Protein AF-A0A4W4E3A8-F1 (afdb_monomer)

Structure (mmCIF, N/CA/C/O backbone):
data_AF-A0A4W4E3A8-F1
#
_entry.id   AF-A0A4W4E3A8-F1
#
loop_
_atom_site.group_PDB
_atom_site.id
_atom_site.type_symbol
_atom_site.label_atom_id
_atom_site.label_alt_id
_atom_site.label_comp_id
_atom_site.label_asym_id
_atom_site.label_entity_id
_atom_site.label_seq_id
_atom_site.pdbx_PDB_ins_code
_atom_site.Cartn_x
_atom_site.Cartn_y
_atom_site.Cartn_z
_atom_site.occupancy
_atom_site.B_iso_or_equiv
_atom_site.auth_seq_id
_atom_site.auth_comp_id
_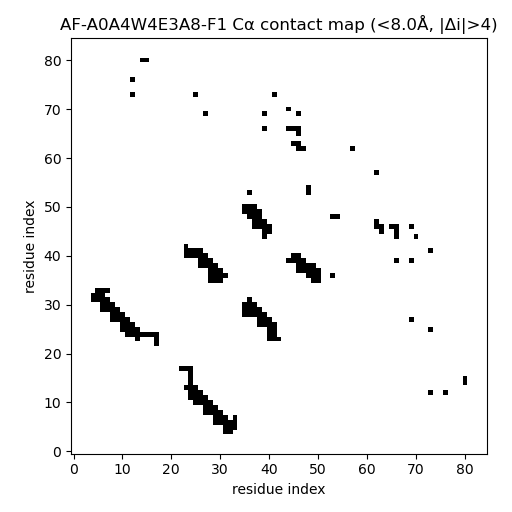atom_site.auth_asym_id
_atom_site.auth_atom_id
_atom_site.pdbx_PDB_model_num
ATOM 1 N N . THR A 1 1 ? 10.057 12.974 -26.708 1.00 67.88 1 THR A N 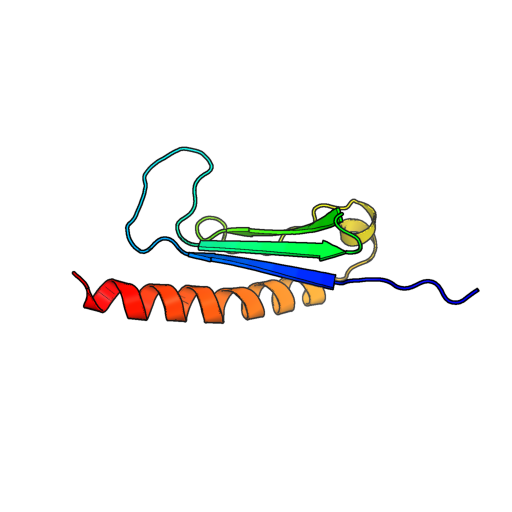1
ATOM 2 C CA . THR A 1 1 ? 8.991 13.479 -25.813 1.00 67.88 1 THR A CA 1
ATOM 3 C C . THR A 1 1 ? 9.267 12.977 -24.412 1.00 67.88 1 THR A C 1
ATOM 5 O O . THR A 1 1 ? 9.648 11.824 -24.271 1.00 67.88 1 THR A O 1
ATOM 8 N N . ALA A 1 2 ? 9.165 13.822 -23.384 1.00 80.81 2 ALA A N 1
ATOM 9 C CA . ALA A 1 2 ? 9.328 13.366 -22.002 1.00 80.81 2 ALA A CA 1
ATOM 10 C C . ALA A 1 2 ? 8.022 12.709 -21.535 1.00 80.81 2 ALA A C 1
ATOM 12 O O . ALA A 1 2 ? 6.971 13.349 -21.574 1.00 80.81 2 ALA A O 1
ATOM 13 N N . HIS A 1 3 ? 8.085 11.443 -21.127 1.00 88.88 3 HIS A N 1
ATOM 14 C CA . HIS A 1 3 ? 6.957 10.751 -20.509 1.00 88.88 3 HIS A CA 1
ATOM 15 C C . HIS A 1 3 ? 6.924 11.091 -19.016 1.00 88.88 3 HIS A C 1
ATOM 17 O O . HIS A 1 3 ? 7.959 11.075 -18.350 1.00 88.88 3 HIS A O 1
ATOM 23 N N . LYS A 1 4 ? 5.745 11.457 -18.509 1.00 94.31 4 LYS A N 1
ATOM 24 C CA . LYS A 1 4 ? 5.513 11.675 -17.079 1.00 94.31 4 LYS A CA 1
ATOM 25 C C . LYS A 1 4 ? 4.919 10.403 -16.493 1.00 94.31 4 LYS A C 1
ATOM 27 O O . LYS A 1 4 ? 4.033 9.821 -17.108 1.00 94.31 4 LYS A O 1
ATOM 32 N N . HIS A 1 5 ? 5.396 10.041 -15.313 1.00 95.19 5 HIS A N 1
ATOM 33 C CA . HIS A 1 5 ? 4.886 8.929 -14.524 1.00 95.19 5 HIS A CA 1
ATOM 34 C C . HIS A 1 5 ? 4.470 9.444 -13.148 1.00 95.19 5 HIS A C 1
ATOM 36 O O . HIS A 1 5 ? 5.057 10.411 -12.645 1.00 95.19 5 HIS A O 1
ATOM 42 N N . SER A 1 6 ? 3.473 8.809 -12.542 1.00 97.06 6 SER A N 1
ATOM 43 C CA . SER A 1 6 ? 2.950 9.168 -11.221 1.00 97.06 6 SER A CA 1
ATOM 44 C C . SER A 1 6 ? 2.881 7.952 -10.310 1.00 97.06 6 SER A C 1
ATOM 46 O O . SER A 1 6 ? 2.419 6.893 -10.722 1.00 97.06 6 SER A O 1
ATOM 48 N N . LEU A 1 7 ? 3.311 8.127 -9.062 1.00 97.25 7 LEU A N 1
ATOM 49 C CA . LEU A 1 7 ? 3.244 7.117 -8.013 1.00 97.25 7 LEU A CA 1
ATOM 50 C C . LEU A 1 7 ? 2.377 7.648 -6.868 1.00 97.25 7 LEU A C 1
ATOM 52 O O . LEU A 1 7 ? 2.696 8.692 -6.296 1.00 97.25 7 LEU A O 1
ATOM 56 N N . TYR A 1 8 ? 1.319 6.920 -6.520 1.00 97.25 8 TYR A N 1
ATOM 57 C CA . TYR A 1 8 ? 0.411 7.254 -5.425 1.00 97.25 8 TYR A CA 1
ATOM 58 C C . TYR A 1 8 ? 0.440 6.186 -4.337 1.00 97.25 8 TYR A C 1
ATOM 60 O O . TYR A 1 8 ? 0.590 4.995 -4.610 1.00 97.25 8 TYR A O 1
ATOM 68 N N . TYR A 1 9 ? 0.231 6.632 -3.100 1.00 96.69 9 TYR A N 1
ATOM 69 C CA . TYR A 1 9 ? -0.027 5.763 -1.961 1.00 96.69 9 TYR A CA 1
ATOM 70 C C . TYR A 1 9 ? -1.328 6.185 -1.297 1.00 96.69 9 TYR A C 1
ATOM 72 O O . TYR A 1 9 ? -1.463 7.328 -0.859 1.00 96.69 9 TYR A O 1
ATOM 80 N N . ILE A 1 10 ? -2.273 5.254 -1.220 1.00 97.00 10 ILE A N 1
ATOM 81 C CA . ILE A 1 10 ? -3.572 5.467 -0.589 1.00 97.00 10 ILE A CA 1
ATOM 82 C C . ILE A 1 10 ? -3.584 4.686 0.716 1.00 97.00 10 ILE A C 1
ATOM 84 O O . ILE A 1 10 ? -3.392 3.471 0.719 1.00 97.00 10 ILE A O 1
ATOM 88 N N . TYR A 1 11 ? -3.812 5.396 1.815 1.00 96.38 11 TYR A N 1
ATOM 89 C CA . TYR A 1 11 ? -3.981 4.819 3.140 1.00 96.38 11 TYR A CA 1
ATOM 90 C C . TYR A 1 11 ? -5.428 5.009 3.575 1.00 96.38 11 TYR A C 1
ATOM 92 O O . TYR A 1 11 ? -5.959 6.118 3.513 1.00 96.38 11 TYR A O 1
ATOM 100 N N . THR A 1 12 ? -6.059 3.932 4.024 1.00 95.62 12 THR A N 1
ATOM 101 C CA . THR A 1 12 ? -7.428 3.956 4.546 1.00 95.62 12 THR A CA 1
ATOM 102 C C . THR A 1 12 ? -7.408 3.385 5.949 1.00 95.62 12 THR A C 1
ATOM 104 O O . THR A 1 12 ? -6.776 2.358 6.179 1.00 95.62 12 THR A O 1
ATOM 107 N N . ALA A 1 13 ? -8.066 4.070 6.879 1.00 94.50 13 ALA A N 1
ATOM 108 C CA . ALA A 1 13 ? -8.123 3.700 8.283 1.00 94.50 13 ALA A CA 1
ATOM 109 C C . ALA A 1 13 ? -9.541 3.950 8.816 1.00 94.50 13 ALA A C 1
ATOM 111 O O . ALA A 1 13 ? -10.079 5.047 8.642 1.00 94.50 13 ALA A O 1
ATOM 112 N N . LEU A 1 14 ? -10.158 2.942 9.424 1.00 92.94 14 LEU A N 1
ATOM 113 C CA . LEU A 1 14 ? -11.522 3.007 9.944 1.00 92.94 14 LEU A CA 1
ATOM 114 C C . LEU A 1 14 ? -11.494 3.361 11.429 1.00 92.94 14 LEU A C 1
ATOM 116 O O . LEU A 1 14 ? -10.855 2.688 12.222 1.00 92.94 14 LEU A O 1
ATOM 120 N N . SER A 1 15 ? -12.232 4.391 11.837 1.00 89.06 15 SER A N 1
ATOM 121 C CA . SER A 1 15 ? -12.285 4.808 13.248 1.00 89.06 15 SER A CA 1
ATOM 122 C C . SER A 1 15 ? -13.009 3.821 14.166 1.00 89.06 15 SER A C 1
ATOM 124 O O . SER A 1 15 ? -12.893 3.924 15.385 1.00 89.06 15 SER A O 1
ATOM 126 N N . LYS A 1 16 ? -13.780 2.892 13.595 1.00 86.25 16 LYS A N 1
ATOM 127 C CA . LYS A 1 16 ? -14.486 1.832 14.312 1.00 86.25 16 LYS A CA 1
ATOM 128 C C . LYS A 1 16 ? -14.321 0.513 13.558 1.00 86.25 16 LYS A C 1
ATOM 130 O O . LYS A 1 16 ? -14.426 0.532 12.327 1.00 86.25 16 LYS A O 1
ATOM 135 N N . PRO A 1 17 ? -14.132 -0.616 14.262 1.00 81.56 17 PRO A N 1
ATOM 136 C CA . PRO A 1 17 ? -14.086 -1.927 13.632 1.00 81.56 17 PRO A CA 1
ATOM 137 C C . PRO A 1 17 ? -15.382 -2.220 12.873 1.00 81.56 17 PRO A C 1
ATOM 139 O O . PRO A 1 17 ? -16.480 -2.019 13.395 1.00 81.56 17 PRO A O 1
ATOM 142 N N . ILE A 1 18 ? -15.256 -2.727 11.647 1.00 87.06 18 ILE A N 1
ATOM 143 C CA . ILE A 1 18 ? -16.379 -3.222 10.846 1.00 87.06 18 ILE A CA 1
ATOM 144 C C . ILE A 1 18 ? -16.089 -4.676 10.494 1.00 87.06 18 ILE A C 1
ATOM 146 O O . ILE A 1 18 ? -15.089 -4.981 9.851 1.00 87.06 18 ILE A O 1
ATOM 150 N N . THR A 1 19 ? -16.979 -5.581 10.891 1.00 84.75 19 THR A N 1
ATOM 151 C CA . THR A 1 19 ? -16.859 -7.019 10.617 1.00 84.75 19 THR A CA 1
ATOM 152 C C . THR A 1 19 ? -17.592 -7.370 9.321 1.00 84.75 19 THR A C 1
ATOM 154 O O . THR A 1 19 ? -18.639 -8.013 9.326 1.00 84.75 19 THR A O 1
ATOM 157 N N . LEU A 1 20 ? -17.057 -6.907 8.188 1.00 90.44 20 LEU A N 1
ATOM 158 C CA . LEU A 1 20 ? -17.547 -7.260 6.853 1.00 90.44 20 LEU A CA 1
ATOM 159 C C . LEU A 1 20 ? -16.437 -7.944 6.043 1.00 90.44 20 LEU A C 1
ATOM 161 O O . LEU A 1 20 ? -15.300 -7.469 6.061 1.00 90.44 20 LEU A O 1
ATOM 165 N N . PRO A 1 21 ? -16.733 -9.037 5.311 1.00 91.06 21 PRO A N 1
ATOM 166 C CA . PRO A 1 21 ? -15.740 -9.700 4.472 1.00 91.06 21 PRO A CA 1
ATOM 167 C C . PRO A 1 21 ? -15.095 -8.732 3.475 1.00 91.06 21 PRO A C 1
ATOM 169 O O . PRO A 1 21 ? -15.788 -8.001 2.771 1.00 91.06 21 PRO A O 1
ATOM 172 N N . GLY A 1 22 ? -13.762 -8.738 3.414 1.00 89.12 22 GLY A N 1
ATOM 173 C CA . GLY A 1 22 ? -12.991 -7.883 2.506 1.00 89.12 22 GLY A CA 1
ATOM 174 C C . GLY A 1 22 ? -12.812 -6.435 2.971 1.00 89.12 22 GLY A C 1
ATOM 175 O O . GLY A 1 22 ? -12.128 -5.675 2.289 1.00 89.12 22 GLY A O 1
ATOM 176 N N . ILE A 1 23 ? -13.370 -6.052 4.124 1.00 93.00 23 ILE A N 1
ATOM 177 C CA . ILE A 1 23 ? -13.109 -4.756 4.754 1.00 93.00 23 ILE A CA 1
ATOM 178 C C . ILE A 1 23 ? -12.112 -4.958 5.889 1.00 93.00 23 ILE A C 1
ATOM 180 O O . ILE A 1 23 ? -12.292 -5.811 6.754 1.00 93.00 23 ILE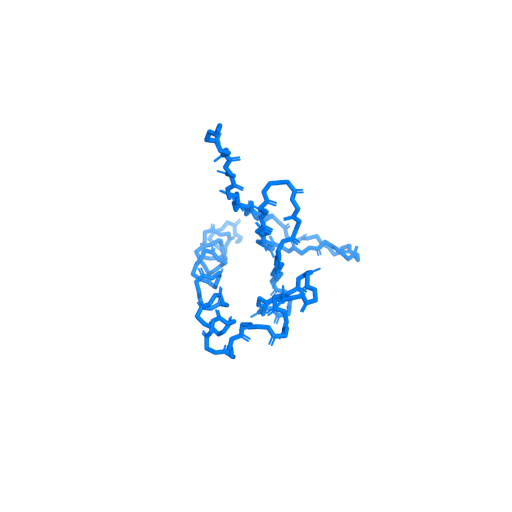 A O 1
ATOM 184 N N . TYR A 1 24 ? -11.062 -4.145 5.883 1.00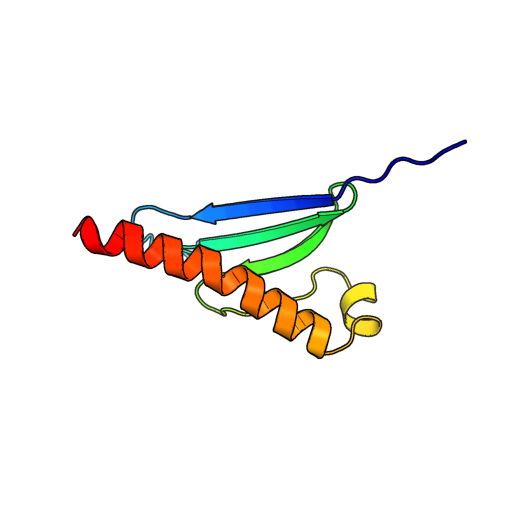 94.31 24 TYR A N 1
ATOM 185 C CA . TYR A 1 24 ? -10.022 -4.162 6.899 1.00 94.31 24 TYR A CA 1
ATOM 186 C C . TYR A 1 24 ? -9.965 -2.808 7.592 1.00 94.31 24 TYR A C 1
ATOM 188 O O . TYR A 1 24 ? -10.152 -1.773 6.956 1.00 94.31 24 TYR A O 1
ATOM 196 N N . GLU A 1 25 ? -9.669 -2.820 8.889 1.00 94.38 25 GLU A N 1
ATOM 197 C CA . GLU A 1 25 ? -9.535 -1.599 9.692 1.00 94.38 25 GLU A CA 1
ATOM 198 C C . GLU A 1 25 ? -8.490 -0.646 9.124 1.00 94.38 25 GLU A C 1
ATOM 200 O O . GLU A 1 25 ? -8.675 0.565 9.163 1.00 94.38 25 GLU A O 1
ATOM 205 N N . PHE A 1 26 ? -7.410 -1.189 8.564 1.00 95.44 26 PHE A N 1
ATOM 206 C CA . PHE A 1 26 ? -6.387 -0.402 7.903 1.00 95.44 26 PHE A CA 1
ATOM 207 C C . PHE A 1 26 ? -5.927 -1.078 6.615 1.00 95.44 26 PHE A C 1
ATOM 209 O O . PHE A 1 26 ? -5.661 -2.283 6.595 1.00 95.44 26 PHE A O 1
ATOM 216 N N . THR A 1 27 ? -5.772 -0.289 5.554 1.00 97.19 27 THR A N 1
ATOM 217 C CA . THR A 1 27 ? -5.215 -0.734 4.274 1.00 97.19 27 THR A CA 1
ATOM 218 C C . THR A 1 27 ? -4.232 0.281 3.711 1.00 97.19 27 THR A C 1
ATOM 220 O O . THR A 1 27 ? -4.379 1.485 3.925 1.00 97.19 27 THR A O 1
ATOM 223 N N . ALA A 1 28 ? -3.264 -0.199 2.932 1.00 97.94 28 ALA A N 1
ATOM 224 C CA . ALA A 1 28 ? -2.370 0.649 2.151 1.00 97.94 28 ALA A CA 1
ATOM 225 C C . ALA A 1 28 ? -2.208 0.095 0.730 1.00 97.94 28 ALA A C 1
ATOM 227 O O . ALA A 1 28 ? -1.816 -1.061 0.566 1.00 97.94 28 ALA A O 1
ATOM 228 N N . LEU A 1 29 ? -2.472 0.929 -0.275 1.00 97.81 29 LEU A N 1
ATOM 229 C CA . LEU A 1 29 ? -2.413 0.590 -1.699 1.00 97.81 29 LEU A CA 1
ATOM 230 C C . LEU A 1 29 ? -1.367 1.460 -2.406 1.00 97.81 29 LEU A C 1
ATOM 232 O O . LEU A 1 29 ? -1.358 2.679 -2.222 1.00 97.81 29 LEU A O 1
ATOM 236 N N . GLY A 1 30 ? -0.491 0.844 -3.200 1.00 97.81 30 GLY A N 1
ATOM 237 C CA . GLY A 1 30 ? 0.448 1.545 -4.082 1.00 97.81 30 GLY A CA 1
ATOM 238 C C . GLY A 1 30 ? -0.030 1.532 -5.534 1.00 97.81 30 GLY A C 1
ATOM 239 O O . GLY A 1 30 ? -0.379 0.467 -6.040 1.00 97.81 30 GLY A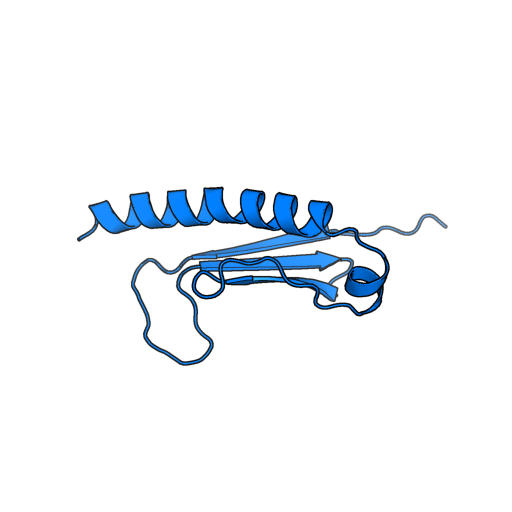 O 1
ATOM 240 N N . LEU A 1 31 ? -0.009 2.683 -6.212 1.00 97.94 31 LEU A N 1
ATOM 241 C CA . LEU A 1 31 ? -0.426 2.836 -7.612 1.00 97.94 31 LEU A CA 1
ATOM 242 C C . LEU A 1 31 ? 0.676 3.494 -8.450 1.00 97.94 31 LEU A C 1
ATOM 244 O O . LEU A 1 31 ? 1.124 4.580 -8.096 1.00 97.94 31 LEU A O 1
ATOM 248 N N . LEU A 1 32 ? 1.064 2.894 -9.574 1.00 96.81 32 LEU A N 1
ATOM 249 C CA . LEU A 1 32 ? 1.936 3.508 -10.584 1.00 96.81 32 LEU A CA 1
ATOM 250 C C . LEU A 1 32 ? 1.146 3.698 -11.871 1.00 96.81 32 LEU A C 1
ATOM 252 O O . LEU A 1 32 ? 0.676 2.718 -12.445 1.00 96.81 32 LEU A O 1
ATOM 256 N N . ASP A 1 33 ? 1.008 4.946 -12.310 1.00 96.00 33 ASP A N 1
ATOM 257 C CA . ASP A 1 33 ? 0.181 5.322 -13.464 1.00 96.00 33 ASP A CA 1
ATOM 258 C C . ASP A 1 33 ? -1.226 4.699 -13.376 1.00 96.00 33 ASP A C 1
ATOM 260 O O . ASP A 1 33 ? -1.688 4.015 -14.289 1.00 96.00 33 ASP A O 1
ATOM 264 N N . ASP A 1 34 ? -1.858 4.871 -12.208 1.00 95.19 34 ASP A N 1
ATOM 265 C CA . ASP A 1 34 ? -3.177 4.334 -11.843 1.00 95.19 34 ASP A CA 1
ATOM 266 C C . ASP A 1 34 ? -3.285 2.797 -11.813 1.00 95.19 34 ASP A C 1
ATOM 268 O O . ASP A 1 34 ? -4.379 2.246 -11.683 1.00 95.19 34 ASP A O 1
ATOM 272 N N . ARG A 1 35 ? -2.159 2.074 -11.883 1.00 96.38 35 ARG A N 1
ATOM 273 C CA . ARG A 1 35 ? -2.115 0.607 -11.784 1.00 96.38 35 ARG A CA 1
ATOM 274 C C . ARG A 1 35 ? -1.651 0.155 -10.412 1.00 96.38 35 ARG A C 1
ATOM 276 O O . ARG A 1 35 ? -0.595 0.576 -9.945 1.00 96.38 35 ARG A O 1
ATOM 283 N N . GLU A 1 36 ? -2.397 -0.761 -9.806 1.00 97.19 36 GLU A N 1
ATOM 284 C CA . GLU A 1 36 ? -2.051 -1.356 -8.514 1.00 97.19 36 GLU A CA 1
ATOM 285 C C . GLU A 1 36 ? -0.725 -2.107 -8.585 1.00 97.19 36 GLU A C 1
ATOM 287 O O . GLU A 1 36 ? -0.572 -3.071 -9.333 1.00 97.19 36 GLU A O 1
ATOM 292 N N . LEU A 1 37 ? 0.236 -1.662 -7.785 1.00 96.75 37 LEU A N 1
ATOM 293 C CA . LEU A 1 37 ? 1.543 -2.290 -7.642 1.00 96.75 37 LEU A CA 1
ATOM 294 C C . LEU A 1 37 ? 1.569 -3.278 -6.485 1.00 96.75 37 LEU A C 1
ATOM 296 O O . LEU A 1 37 ? 2.128 -4.372 -6.591 1.00 96.75 37 LEU A O 1
ATOM 300 N N . ASP A 1 38 ? 0.993 -2.868 -5.362 1.00 97.44 38 ASP A N 1
ATOM 301 C CA . ASP A 1 38 ? 1.048 -3.612 -4.122 1.00 97.44 38 ASP A CA 1
ATOM 302 C C . ASP A 1 38 ? -0.097 -3.239 -3.186 1.00 97.44 38 ASP A C 1
ATOM 304 O O . ASP A 1 38 ? -0.686 -2.162 -3.296 1.00 97.44 38 ASP A O 1
ATOM 308 N N . TYR A 1 39 ? -0.362 -4.137 -2.244 1.00 97.75 39 TYR A N 1
ATOM 309 C CA . TYR A 1 39 ? -1.418 -3.984 -1.260 1.00 97.75 39 TYR A CA 1
ATOM 310 C C . TYR A 1 39 ? -0.973 -4.469 0.117 1.00 97.75 39 TYR A C 1
ATOM 312 O O . TYR A 1 39 ? -0.096 -5.324 0.253 1.00 97.75 39 TYR A O 1
ATOM 320 N N . PHE A 1 40 ? -1.608 -3.929 1.147 1.00 97.94 40 PHE A N 1
ATOM 321 C CA . PHE A 1 40 ? -1.441 -4.311 2.540 1.00 97.94 40 PHE A CA 1
ATOM 322 C C . PHE A 1 40 ? -2.765 -4.124 3.266 1.00 97.94 40 PHE A C 1
ATOM 324 O O . PHE A 1 40 ? -3.463 -3.135 3.034 1.00 97.94 40 PHE A O 1
ATOM 331 N N . ASN A 1 41 ? -3.055 -5.020 4.205 1.00 96.38 41 ASN A N 1
ATOM 332 C CA . ASN A 1 41 ? -4.180 -4.886 5.116 1.00 96.38 41 ASN A CA 1
ATOM 333 C C . ASN A 1 41 ? -3.789 -5.216 6.562 1.00 96.38 41 ASN A C 1
ATOM 335 O O . ASN A 1 41 ? -2.771 -5.867 6.817 1.00 96.38 41 ASN A O 1
ATOM 339 N N . SER A 1 42 ? -4.615 -4.771 7.506 1.00 94.50 42 SER A N 1
ATOM 340 C CA . SER A 1 42 ? -4.380 -4.945 8.939 1.00 94.50 42 SER A CA 1
ATOM 341 C C . SER A 1 42 ? -4.454 -6.390 9.426 1.00 94.50 42 SER A C 1
ATOM 343 O O . SER A 1 42 ? -3.909 -6.664 10.490 1.00 94.50 42 SER A O 1
ATOM 345 N N . GLN A 1 43 ? -5.079 -7.300 8.671 1.00 93.38 43 GLN A N 1
ATOM 346 C CA . GLN A 1 43 ? -5.214 -8.710 9.046 1.00 93.38 43 GLN A CA 1
ATOM 347 C C . GLN A 1 43 ? -3.958 -9.522 8.696 1.00 93.38 43 GLN A C 1
ATOM 349 O O . GLN A 1 43 ? -3.399 -10.204 9.547 1.00 93.38 43 GLN A O 1
ATOM 354 N N . ASN A 1 44 ? -3.504 -9.443 7.446 1.00 94.94 44 ASN A N 1
ATOM 355 C CA . ASN A 1 44 ? -2.352 -10.188 6.934 1.00 94.94 44 ASN A CA 1
ATOM 356 C C . ASN A 1 44 ? -1.025 -9.496 7.272 1.00 94.94 44 ASN A C 1
ATOM 358 O O . ASN A 1 44 ? 0.028 -10.134 7.252 1.00 94.94 44 ASN A O 1
ATOM 362 N N . GLN A 1 45 ? -1.063 -8.181 7.522 1.00 95.38 45 GLN A N 1
ATOM 363 C CA . GLN A 1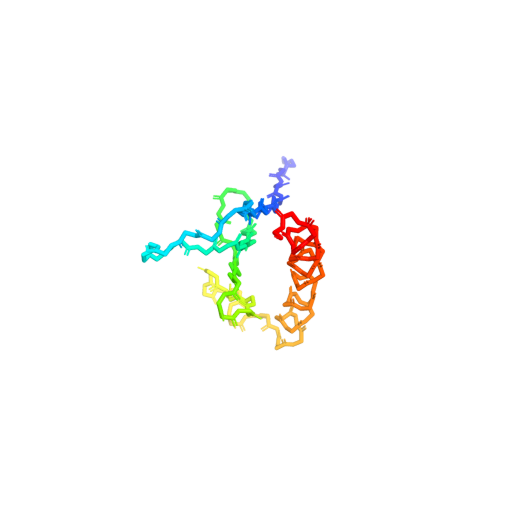 45 ? 0.072 -7.354 7.951 1.00 95.38 45 GLN A CA 1
ATOM 364 C C . GLN A 1 45 ? 1.344 -7.534 7.109 1.00 95.38 45 GLN A C 1
ATOM 366 O O . GLN A 1 45 ? 2.469 -7.430 7.615 1.00 95.38 45 GLN A O 1
ATOM 371 N N . THR A 1 46 ? 1.152 -7.787 5.815 1.00 96.69 46 THR A N 1
ATOM 372 C CA . THR A 1 46 ? 2.203 -8.090 4.844 1.00 96.69 46 THR A CA 1
ATOM 373 C C . THR A 1 46 ? 1.927 -7.319 3.561 1.00 96.69 46 THR A C 1
ATOM 375 O O . THR A 1 46 ? 0.797 -7.306 3.071 1.00 96.69 46 THR A O 1
ATOM 378 N N . LYS A 1 47 ? 2.955 -6.646 3.034 1.00 96.88 47 LYS A N 1
ATOM 379 C CA . LYS A 1 47 ? 2.910 -5.997 1.722 1.00 96.88 47 LYS A CA 1
ATOM 380 C C . LYS A 1 47 ? 3.012 -7.077 0.649 1.00 96.88 47 LYS A C 1
ATOM 382 O O . LYS A 1 47 ? 4.030 -7.762 0.584 1.00 96.88 47 LYS A O 1
ATOM 387 N N . VAL A 1 48 ? 2.008 -7.194 -0.212 1.00 96.69 48 VAL A N 1
ATOM 388 C CA . VAL A 1 48 ? 1.971 -8.207 -1.274 1.00 96.69 48 VAL A CA 1
ATOM 389 C C . VAL A 1 48 ? 2.011 -7.572 -2.671 1.00 96.69 48 VAL A C 1
ATOM 391 O O . VAL A 1 48 ? 1.403 -6.518 -2.865 1.00 96.69 48 VAL A O 1
ATOM 394 N N . PRO A 1 49 ? 2.718 -8.179 -3.646 1.00 97.31 49 PRO A N 1
ATOM 395 C CA . PRO A 1 49 ? 2.702 -7.737 -5.041 1.00 97.31 49 PRO A CA 1
ATOM 396 C C . PRO A 1 49 ? 1.326 -7.924 -5.681 1.00 97.31 49 PRO A C 1
ATOM 398 O O . PRO A 1 49 ? 0.741 -9.001 -5.562 1.00 97.31 49 PRO A O 1
ATOM 401 N N . MET A 1 50 ? 0.891 -6.929 -6.455 1.00 97.06 50 MET A N 1
ATOM 402 C CA . MET A 1 50 ? -0.274 -7.010 -7.350 1.00 97.06 50 MET A CA 1
ATOM 403 C C . MET A 1 50 ? 0.106 -7.193 -8.824 1.00 97.06 50 MET A C 1
ATOM 405 O O . MET A 1 50 ? -0.752 -7.470 -9.654 1.00 97.06 50 MET A O 1
ATOM 409 N N . GLN A 1 51 ? 1.397 -7.090 -9.153 1.00 96.44 51 GLN A N 1
ATOM 410 C CA . GLN A 1 51 ? 1.919 -7.298 -10.503 1.00 96.44 51 GLN A CA 1
ATOM 411 C C . GLN A 1 51 ? 2.941 -8.438 -10.527 1.00 96.44 51 GLN A C 1
ATOM 413 O O . GLN A 1 51 ? 3.842 -8.488 -9.683 1.00 96.44 51 GLN A O 1
ATOM 418 N N . ASP A 1 52 ? 2.853 -9.317 -11.528 1.00 96.44 52 ASP A N 1
ATOM 419 C CA . ASP A 1 52 ? 3.740 -10.485 -11.643 1.00 96.44 52 ASP A CA 1
ATOM 420 C C . ASP A 1 52 ? 5.210 -10.081 -11.798 1.00 96.44 52 ASP A C 1
ATOM 422 O O . ASP A 1 52 ? 6.079 -10.615 -11.110 1.00 96.44 52 ASP A O 1
ATOM 426 N N . TRP A 1 53 ? 5.492 -9.043 -12.590 1.00 95.00 53 TRP A N 1
ATOM 427 C CA . TRP A 1 53 ? 6.857 -8.539 -12.759 1.00 95.00 53 TRP A CA 1
ATOM 428 C C . TRP A 1 53 ? 7.464 -8.032 -11.444 1.00 95.00 53 TRP A C 1
ATOM 430 O O . TRP A 1 53 ? 8.668 -8.158 -11.239 1.00 95.00 53 TRP A O 1
ATOM 440 N N . MET A 1 54 ? 6.661 -7.489 -10.521 1.00 94.94 54 MET A N 1
ATOM 441 C CA . MET A 1 54 ? 7.167 -7.107 -9.200 1.00 94.94 54 MET A CA 1
ATOM 442 C C . MET A 1 54 ? 7.512 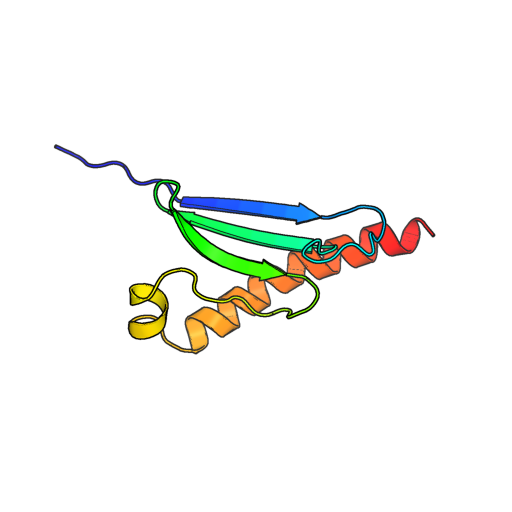-8.336 -8.375 1.00 94.94 54 MET A C 1
ATOM 444 O O . MET A 1 54 ? 8.561 -8.356 -7.735 1.00 94.94 54 MET A O 1
ATOM 448 N N . ARG A 1 55 ? 6.664 -9.368 -8.410 1.00 93.81 55 ARG A N 1
ATOM 449 C CA . ARG A 1 55 ? 6.917 -10.631 -7.707 1.00 93.81 55 ARG A CA 1
ATOM 450 C C . ARG A 1 55 ? 8.208 -11.294 -8.191 1.00 93.81 55 ARG A C 1
ATOM 452 O O . ARG A 1 55 ? 8.969 -11.796 -7.375 1.00 93.81 55 ARG A O 1
ATOM 459 N N . GLU A 1 56 ? 8.456 -11.274 -9.497 1.00 95.75 56 GLU A N 1
ATOM 460 C CA . GLU A 1 56 ? 9.620 -11.919 -10.115 1.00 95.75 56 GLU A CA 1
ATOM 461 C C . GLU A 1 56 ? 10.924 -11.128 -9.958 1.00 95.75 56 GLU A C 1
ATOM 463 O O . GLU A 1 56 ? 12.003 -11.719 -9.915 1.00 95.75 56 GLU A O 1
ATOM 468 N N . LYS A 1 57 ? 10.849 -9.791 -9.943 1.00 96.06 57 LYS A N 1
ATOM 469 C CA . LYS A 1 57 ? 12.038 -8.922 -10.011 1.00 96.06 57 LYS A CA 1
ATOM 470 C C . LYS A 1 57 ? 12.446 -8.325 -8.670 1.00 96.06 57 LYS A C 1
ATOM 472 O O . LYS A 1 57 ? 13.612 -7.963 -8.517 1.00 96.06 57 LYS A O 1
ATOM 477 N N . MET A 1 58 ? 11.520 -8.178 -7.723 1.00 95.31 58 MET A N 1
ATOM 478 C CA . MET A 1 58 ? 11.817 -7.571 -6.425 1.00 95.31 58 MET A CA 1
ATOM 479 C C . MET A 1 58 ? 12.325 -8.622 -5.443 1.00 95.31 58 MET A C 1
ATOM 481 O O . MET A 1 58 ? 11.727 -9.682 -5.278 1.00 95.31 58 MET A O 1
ATOM 485 N N . GLN A 1 59 ? 13.419 -8.298 -4.762 1.00 96.12 59 GLN A N 1
ATOM 486 C CA . GLN A 1 59 ? 14.008 -9.153 -3.736 1.00 96.12 59 GLN A CA 1
ATOM 487 C C . GLN A 1 59 ? 13.142 -9.179 -2.468 1.00 96.12 59 GLN A C 1
ATOM 489 O O . GLN A 1 59 ? 12.342 -8.274 -2.229 1.00 96.12 59 GLN A O 1
ATOM 494 N N . ALA A 1 60 ? 13.311 -10.210 -1.636 1.00 94.12 60 ALA A N 1
ATOM 495 C CA . ALA A 1 60 ? 12.545 -10.372 -0.397 1.00 94.12 60 ALA A CA 1
ATOM 496 C C . ALA A 1 60 ? 12.650 -9.145 0.533 1.00 94.12 60 ALA A C 1
ATOM 498 O O . ALA A 1 60 ? 11.647 -8.684 1.074 1.00 94.12 60 ALA A O 1
ATOM 499 N N . ASP A 1 61 ? 13.837 -8.541 0.629 1.00 96.75 61 ASP A N 1
ATOM 500 C CA . ASP A 1 61 ? 14.093 -7.398 1.508 1.00 96.75 61 ASP A CA 1
ATOM 501 C C . ASP A 1 61 ? 13.286 -6.143 1.125 1.00 96.75 61 ASP A C 1
ATOM 503 O O . ASP A 1 61 ? 12.924 -5.349 1.997 1.00 96.75 61 ASP A O 1
ATOM 507 N N . TYR A 1 62 ? 12.960 -5.963 -0.159 1.00 95.38 62 TYR A N 1
ATOM 508 C CA . TYR A 1 62 ? 12.071 -4.899 -0.630 1.00 95.38 62 TYR A CA 1
ATOM 509 C C . TYR A 1 62 ? 10.668 -5.038 -0.022 1.00 95.38 62 TYR A C 1
ATOM 511 O O . TYR A 1 62 ? 10.071 -4.050 0.425 1.00 95.38 62 TYR A O 1
ATOM 519 N N . TRP A 1 63 ? 10.149 -6.266 0.029 1.00 95.62 63 TRP A N 1
ATOM 520 C CA . TRP A 1 63 ? 8.835 -6.571 0.594 1.00 95.62 63 TRP A CA 1
ATOM 521 C C . TRP A 1 63 ? 8.825 -6.435 2.114 1.00 95.62 63 TRP A C 1
ATOM 523 O O . TRP A 1 63 ? 7.887 -5.851 2.663 1.00 95.62 63 TRP A O 1
ATOM 533 N N . ASP A 1 64 ? 9.888 -6.877 2.783 1.00 96.12 64 ASP A N 1
ATOM 534 C CA . ASP A 1 64 ? 10.022 -6.779 4.239 1.00 96.12 64 ASP A CA 1
ATOM 535 C C . ASP A 1 64 ? 10.105 -5.321 4.700 1.00 96.12 64 ASP A C 1
ATOM 537 O O . ASP A 1 64 ? 9.324 -4.880 5.551 1.00 96.12 64 ASP A O 1
ATOM 541 N N . LYS A 1 65 ? 10.978 -4.525 4.068 1.00 95.44 65 LYS A N 1
ATOM 542 C CA . LYS A 1 65 ? 11.095 -3.081 4.336 1.00 95.44 65 LYS A CA 1
ATOM 543 C C . LYS A 1 65 ? 9.782 -2.361 4.044 1.00 95.44 65 LYS A C 1
ATOM 545 O O . LYS A 1 65 ? 9.319 -1.537 4.835 1.00 95.44 65 LYS A O 1
ATOM 550 N N . GLY A 1 66 ? 9.144 -2.699 2.923 1.00 93.62 66 GLY A N 1
ATOM 551 C CA . GLY A 1 66 ? 7.850 -2.142 2.549 1.00 93.62 66 GLY A CA 1
ATOM 552 C C . GLY A 1 66 ? 6.726 -2.516 3.522 1.00 93.62 66 GLY A C 1
ATOM 553 O O . GLY A 1 66 ? 5.826 -1.707 3.756 1.00 93.62 66 GLY A O 1
ATOM 554 N N . THR A 1 67 ? 6.781 -3.706 4.116 1.00 95.50 67 THR A N 1
ATOM 555 C CA . THR A 1 67 ? 5.855 -4.149 5.165 1.00 95.50 67 THR A CA 1
ATOM 556 C C . THR A 1 67 ? 6.078 -3.355 6.447 1.00 95.50 67 THR A C 1
ATOM 558 O O . THR A 1 67 ? 5.126 -2.797 6.995 1.00 95.50 67 THR A O 1
ATOM 561 N N . GLN A 1 68 ? 7.330 -3.221 6.893 1.00 94.94 68 GLN A N 1
ATOM 562 C CA . GLN A 1 68 ? 7.674 -2.440 8.084 1.00 94.94 68 GLN A CA 1
ATOM 563 C C . GLN A 1 68 ? 7.217 -0.98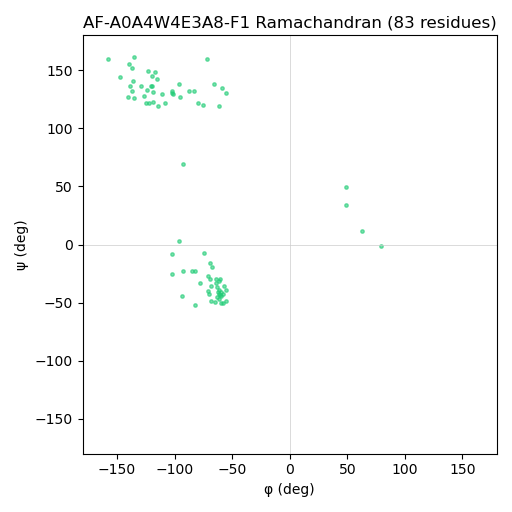1 7.956 1.00 94.94 68 GLN A C 1
ATOM 565 O O . GLN A 1 68 ? 6.616 -0.441 8.884 1.00 94.94 68 GLN A O 1
ATOM 570 N N . SER A 1 69 ? 7.410 -0.372 6.783 1.00 93.31 69 SER A N 1
ATOM 571 C CA . SER A 1 69 ? 6.972 1.001 6.516 1.00 93.31 69 SER A CA 1
ATOM 572 C C . SER A 1 69 ? 5.456 1.197 6.646 1.00 93.31 69 SER A C 1
ATOM 574 O O . SER A 1 69 ? 5.030 2.290 7.013 1.00 93.31 69 SER A O 1
ATOM 576 N N . ARG A 1 70 ? 4.63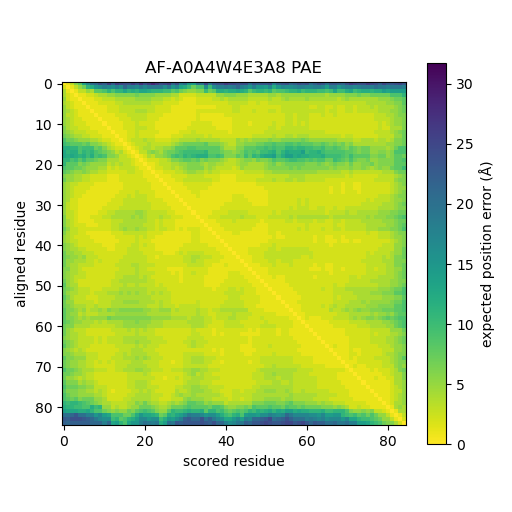9 0.170 6.373 1.00 93.44 70 ARG A N 1
ATOM 577 C CA . ARG A 1 70 ? 3.168 0.236 6.486 1.00 93.44 70 ARG A CA 1
ATOM 578 C C . ARG A 1 70 ? 2.655 -0.041 7.897 1.00 93.44 70 ARG A C 1
ATOM 580 O O . ARG A 1 70 ? 1.568 0.415 8.244 1.00 93.44 70 ARG A O 1
ATOM 587 N N . ARG A 1 71 ? 3.445 -0.732 8.726 1.00 93.94 71 ARG A N 1
ATOM 588 C CA . ARG A 1 71 ? 3.098 -0.993 10.130 1.00 93.94 71 ARG A CA 1
ATOM 589 C C . ARG A 1 71 ? 3.121 0.275 10.975 1.00 93.94 71 ARG A C 1
ATOM 591 O O . ARG A 1 71 ? 2.268 0.412 11.839 1.00 93.94 71 ARG A O 1
ATOM 598 N N . THR A 1 72 ? 4.036 1.213 10.723 1.00 94.00 72 THR A N 1
ATOM 599 C CA . THR A 1 72 ? 4.108 2.447 11.527 1.00 94.00 72 THR A CA 1
ATOM 600 C C . THR A 1 72 ? 2.806 3.262 11.467 1.00 94.00 72 THR A C 1
ATOM 602 O O . THR A 1 72 ? 2.260 3.550 12.532 1.00 94.00 72 THR A O 1
ATOM 605 N N . PRO A 1 73 ? 2.229 3.573 10.286 1.00 91.94 73 PRO A N 1
ATOM 606 C CA . PRO A 1 73 ? 0.920 4.226 10.223 1.00 91.94 73 PRO A CA 1
ATOM 607 C C . PRO A 1 73 ? -0.225 3.385 10.809 1.00 91.94 73 PRO A C 1
ATOM 609 O O . PRO A 1 73 ? -1.101 3.950 11.456 1.00 91.94 73 PRO A O 1
ATOM 612 N N . GLN A 1 74 ? -0.213 2.055 10.637 1.00 93.25 74 GLN A N 1
ATOM 613 C CA . GLN A 1 74 ? -1.213 1.166 11.250 1.00 93.25 74 GLN A CA 1
ATOM 614 C C . GLN A 1 74 ? -1.175 1.247 12.784 1.00 93.25 74 GLN A C 1
ATOM 616 O O . GLN A 1 74 ? -2.219 1.365 13.418 1.00 93.25 74 GLN A O 1
ATOM 621 N N . ILE A 1 75 ? 0.019 1.190 13.381 1.00 93.62 75 ILE A N 1
ATOM 622 C CA . ILE A 1 75 ? 0.207 1.288 14.835 1.00 93.62 75 ILE A CA 1
ATOM 623 C C . ILE A 1 75 ? -0.245 2.660 15.325 1.00 93.62 75 ILE A C 1
ATOM 625 O O . ILE A 1 75 ? -0.966 2.743 16.314 1.00 93.62 75 ILE A O 1
ATOM 629 N N . LEU A 1 76 ? 0.138 3.730 14.622 1.00 92.12 76 LEU A N 1
ATOM 630 C CA . LEU A 1 76 ? -0.294 5.077 14.982 1.00 92.12 76 LEU A CA 1
ATOM 631 C C . LEU A 1 76 ? -1.823 5.192 14.954 1.00 92.12 76 LEU A C 1
ATOM 633 O O . LEU A 1 76 ? -2.407 5.732 15.887 1.00 92.12 76 LEU A O 1
ATOM 637 N N . HIS A 1 77 ? -2.471 4.645 13.924 1.00 91.12 77 HIS A N 1
ATOM 638 C CA . HIS A 1 77 ? -3.927 4.590 13.854 1.00 91.12 77 HIS A CA 1
ATOM 639 C C . HIS A 1 77 ? -4.528 3.846 15.053 1.00 91.12 77 HIS A C 1
ATOM 641 O O . HIS A 1 77 ? -5.393 4.404 15.722 1.00 91.12 77 HIS A O 1
ATOM 647 N N . PHE A 1 78 ? -4.022 2.647 15.359 1.00 89.06 78 PHE A N 1
ATOM 648 C CA . PHE A 1 78 ? -4.493 1.841 16.484 1.00 89.06 78 PHE A CA 1
ATOM 649 C C . PHE A 1 78 ? -4.419 2.610 17.810 1.00 89.06 78 PHE A C 1
ATOM 651 O O . PHE A 1 78 ? -5.425 2.693 18.513 1.00 89.06 78 PHE A O 1
ATOM 658 N N . LEU A 1 79 ? -3.274 3.243 18.098 1.00 89.81 79 LEU A N 1
ATOM 659 C CA . LEU A 1 79 ? -3.065 4.038 19.314 1.00 89.81 79 LEU A CA 1
ATOM 660 C C . LEU A 1 79 ? -4.029 5.229 19.414 1.00 89.81 79 LEU A C 1
ATOM 662 O O . LEU A 1 79 ? -4.537 5.525 20.488 1.00 89.81 79 LEU A O 1
ATOM 666 N N . LEU A 1 80 ? -4.310 5.909 18.301 1.00 87.69 80 LEU A N 1
ATOM 667 C CA . LEU A 1 80 ? -5.234 7.047 18.294 1.00 87.69 80 LEU A CA 1
ATOM 668 C C . LEU A 1 80 ? -6.697 6.622 18.486 1.00 87.69 80 LEU A C 1
ATOM 670 O O . LEU A 1 80 ? -7.500 7.411 18.978 1.00 87.69 80 LEU A O 1
ATOM 674 N N . THR A 1 81 ? -7.059 5.399 18.093 1.00 84.56 81 THR A N 1
ATOM 675 C CA . THR A 1 81 ? -8.430 4.878 18.229 1.00 84.56 81 THR A CA 1
ATOM 676 C C . THR A 1 81 ? -8.683 4.103 19.519 1.00 84.56 81 THR A C 1
ATOM 678 O O . THR A 1 81 ? -9.836 4.005 19.943 1.00 84.56 81 THR A O 1
ATOM 681 N N . SER A 1 82 ? -7.642 3.569 20.165 1.00 76.88 82 SER A N 1
ATOM 682 C CA . SER A 1 82 ? -7.772 2.884 21.457 1.00 76.88 82 SER A CA 1
ATOM 683 C C . SER A 1 82 ? -8.121 3.843 22.594 1.00 76.88 82 SER A C 1
ATOM 685 O O . SER A 1 82 ? -8.832 3.450 23.503 1.00 76.88 82 SER A O 1
ATOM 687 N N . GLU A 1 83 ? -7.691 5.104 22.510 1.00 68.38 83 GLU A N 1
ATOM 688 C CA . GLU A 1 83 ? -8.015 6.166 23.482 1.00 68.38 83 GLU A CA 1
ATOM 689 C C . GLU A 1 83 ? -9.460 6.695 23.352 1.00 68.38 83 GLU A C 1
ATOM 691 O O . GLU A 1 83 ? -9.905 7.522 24.144 1.00 68.38 83 GLU A O 1
ATOM 696 N N . LEU A 1 84 ? -10.195 6.266 22.318 1.00 59.50 84 LEU A N 1
ATOM 697 C CA . LEU A 1 84 ? -11.577 6.686 22.056 1.00 59.50 84 LEU A CA 1
ATOM 698 C C . LEU A 1 84 ? -12.626 5.694 22.598 1.00 59.50 84 LEU A C 1
ATOM 700 O O . LEU A 1 84 ? -13.820 5.914 22.377 1.00 59.50 84 LEU A O 1
ATOM 704 N N . HIS A 1 85 ? -12.195 4.625 23.276 1.00 55.41 85 HIS A N 1
ATOM 705 C CA . HIS A 1 85 ? -13.033 3.573 23.865 1.00 55.41 85 HIS A CA 1
ATOM 706 C C . HIS A 1 85 ? -12.799 3.480 25.375 1.00 55.41 85 HIS A C 1
ATOM 708 O O . HIS A 1 85 ? -13.797 3.241 26.092 1.00 55.41 85 HIS A O 1
#

InterPro domains:
  IPR011161 MHC class I-like antigen recognition-like [PF00129] (4-72)
  IPR011162 MHC classes I/II-like antigen recognition protein [SSF54452] (2-73)
  IPR037055 MHC class I-like antigen recognition-like superfamily [G3DSA:3.30.500.10] (2-82)
  IPR050208 Antigen-presenting and immune regulatory MHC class I-related [PTHR16675] (4-72)

Secondary structure (DSSP, 8-state):
-PPP--EEEEEEE-SS----TT--SEEEEEEETTEEEEEEETTT---EESSHHHHHHS-HHHHHHHHHHHHHHHHHHHHHHHTT-

Sequence (85 aa):
TAHKHSLYYIYTALSKPITLPGIYEFTALGLLDDRELDYFNSQNQTKVPMQDWMREKMQADYWDKGTQSRRTPQILHFLLTSELH

Mean predicted aligned error: 4.07 Å

Organism: Electrophorus electricus (NCBI:txid8005)

Radius of gyration: 14.8 Å; Cα contacts (8 Å, |Δi|>4): 111; chains: 1; bounding box: 32×25×50 Å

pLDDT: mean 92.39, std 7.83, range [55.41, 97.94]

Foldseek 3Di:
DDDDKDKDKDKDAALDDDPDPPDARIKIFIAINNHTQWIDGPPVLWIDGPDPCCVVPPDPVVRVVVSVVRVVVVVVSVVVSVVVD

Solvent-accessible surface area (backbone atoms only — not comparable to full-atom values): 5120 Å² total; per-residue (Å²): 134,89,83,86,83,51,78,48,76,49,75,49,74,53,88,60,89,63,98,45,94,95,54,60,52,27,35,40,40,34,26,50,72,88,36,64,44,30,40,31,37,61,84,78,65,47,49,41,68,64,34,70,69,53,60,76,69,53,56,72,66,60,40,52,52,52,23,56,64,53,44,55,60,50,51,54,50,50,61,66,46,60,77,74,113

Nearest PDB structures (foldseek):
  5y91-assembly1_A  TM=8.245E-01  e=6.286E-06  Ctenopharyngodon idella
  7zqj-assembly1_A  TM=8.716E-01  e=1.425E-05  Acrocephalus arundinaceus
  4g43-assembly2_D  TM=9.227E-01  e=5.696E-05  Gallus gallus
  8vz9-assembly1_A  TM=8.530E-01  e=3.442E-05  Mus musculus
  4g42-assembly1_A  TM=9.205E-01  e=1.375E-04  Gallus gallus